Protein AF-A0A1J0ETL3-F1 (afdb_monomer)

Organism: NCBI:txid104087

Mean predicted aligned error: 9.21 Å

Secondary structure (DSSP, 8-state):
--------------S-SS--B-SSSSEEEEEETTEEEEEEE-STTSS-EEEEETTEEEEEESSHHHHHHHHHHHHHHHHHHHHHHHHTT-

pLDDT: mean 83.39, std 19.34, range [36.09, 97.88]

Solvent-accessible surface area (backbone atoms only — not comparable to full-atom values): 5517 Å² total; per-residue (Å²): 138,87,82,79,80,77,80,79,78,78,77,78,87,77,64,59,101,56,75,69,49,58,99,50,92,50,42,37,33,30,68,55,98,90,38,68,32,39,40,30,58,66,42,94,86,58,63,28,13,24,36,39,44,90,92,44,76,46,71,84,18,76,35,62,67,58,33,45,54,44,43,68,63,50,51,51,51,53,51,50,52,52,52,52,58,54,62,75,74,108

Nearest PDB structures (foldseek):
  8xl0-assembly1_E  TM=5.237E-01  e=2.156E+00  Homo sapiens
  8xl0-assembly1_A  TM=5.237E-01  e=2.156E+00  Homo sapiens
  8xl0-assembly1_F  T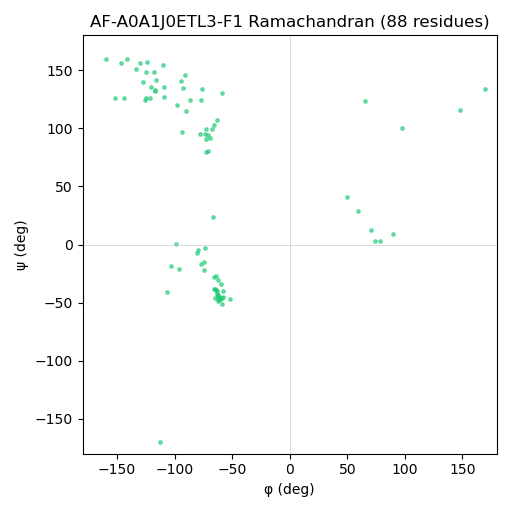M=4.832E-01  e=4.335E+00  Homo sapiens
  7uw8-assembly1_A  TM=3.440E-01  e=2.286E+00  Drosophila melanogaster
  8xl2-assembly1_B  TM=4.622E-01  e=9.793E+00  Homo sapiens

Structure (mmCIF, N/CA/C/O backbone):
data_AF-A0A1J0ETL3-F1
#
_entry.id   AF-A0A1J0ETL3-F1
#
loop_
_atom_site.group_PDB
_atom_site.id
_atom_site.type_symbol
_atom_site.label_atom_id
_atom_site.label_alt_id
_atom_site.label_comp_id
_atom_site.label_asym_id
_atom_site.label_entity_id
_atom_site.label_seq_id
_atom_site.pdbx_PDB_ins_code
_atom_site.Cartn_x
_atom_site.Cartn_y
_atom_site.Cartn_z
_atom_site.occupancy
_atom_site.B_iso_or_equiv
_atom_site.auth_seq_id
_atom_site.auth_comp_id
_atom_site.auth_asym_id
_atom_site.auth_atom_id
_atom_site.pdbx_PDB_model_num
ATOM 1 N N . MET A 1 1 ? -15.613 -29.512 -33.398 1.00 41.25 1 MET A N 1
ATOM 2 C CA . MET A 1 1 ? -14.468 -28.577 -33.322 1.00 41.25 1 MET A CA 1
ATOM 3 C C . MET A 1 1 ? -14.432 -28.040 -31.898 1.00 41.25 1 MET A C 1
ATOM 5 O O . MET A 1 1 ? -15.231 -27.180 -31.565 1.00 41.25 1 MET A O 1
ATOM 9 N N . HIS A 1 2 ? -13.626 -28.644 -31.021 1.00 36.09 2 HIS A N 1
ATOM 10 C CA . HIS A 1 2 ? -13.510 -28.225 -29.621 1.00 36.09 2 HIS A CA 1
ATOM 11 C C . HIS A 1 2 ? -12.400 -27.177 -29.511 1.00 36.09 2 HIS A C 1
ATOM 13 O O . HIS A 1 2 ? -11.242 -27.488 -29.776 1.00 36.09 2 HIS A O 1
ATOM 19 N N . SER A 1 3 ? -12.758 -25.943 -29.154 1.00 38.47 3 SER A N 1
ATOM 20 C CA . SER A 1 3 ? -11.793 -24.894 -28.821 1.00 38.47 3 SER A CA 1
ATOM 21 C C . SER A 1 3 ? -11.582 -24.908 -27.311 1.00 38.47 3 SER A C 1
ATOM 23 O O . SER A 1 3 ? -12.397 -24.398 -26.543 1.00 38.47 3 SER A O 1
ATOM 25 N N . SER A 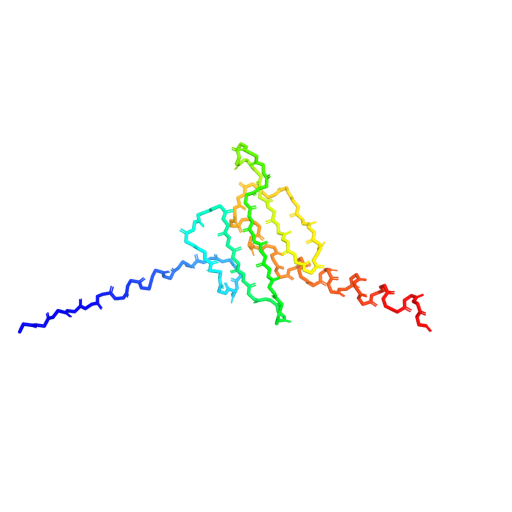1 4 ? -10.524 -25.586 -26.877 1.00 44.81 4 SER A N 1
ATOM 26 C CA . SER A 1 4 ? -10.109 -25.628 -25.479 1.00 44.81 4 SER A CA 1
ATOM 27 C C . SER A 1 4 ? -9.507 -24.276 -25.100 1.00 44.81 4 SER A C 1
ATOM 29 O O . SER A 1 4 ? -8.344 -24.004 -25.399 1.00 44.81 4 SER A O 1
ATOM 31 N N . SER A 1 5 ? -10.298 -23.426 -24.444 1.00 44.06 5 SER A N 1
ATOM 32 C CA . SER A 1 5 ? -9.811 -22.186 -23.838 1.00 44.06 5 SER A CA 1
ATOM 33 C C . SER A 1 5 ? -8.859 -22.541 -22.693 1.00 44.06 5 SER A C 1
ATOM 35 O O . SER A 1 5 ? -9.270 -23.006 -21.628 1.00 44.06 5 SER A O 1
ATOM 37 N N . ARG A 1 6 ? -7.554 -22.415 -22.947 1.00 45.59 6 ARG A N 1
ATOM 38 C CA . ARG A 1 6 ? -6.499 -22.638 -21.957 1.00 45.59 6 ARG A CA 1
ATOM 39 C C . ARG A 1 6 ? -6.491 -21.457 -20.992 1.00 45.59 6 ARG A C 1
ATOM 41 O O . ARG A 1 6 ? -5.877 -20.431 -21.264 1.00 45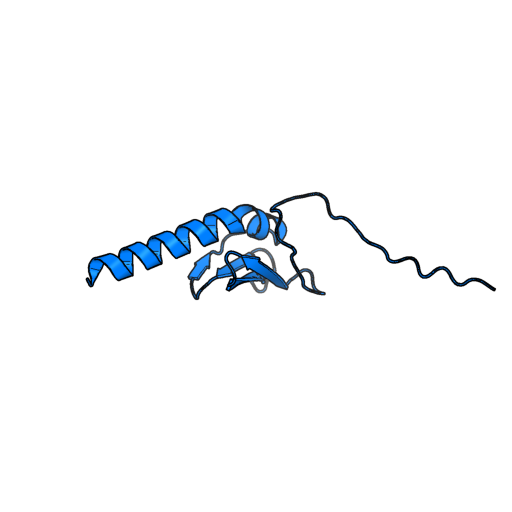.59 6 ARG A O 1
ATOM 48 N N . ILE A 1 7 ? -7.183 -21.605 -19.864 1.00 50.69 7 ILE A N 1
ATOM 49 C CA . ILE A 1 7 ? -7.065 -20.686 -18.730 1.00 50.69 7 ILE A CA 1
ATOM 50 C C . ILE A 1 7 ? -5.652 -20.864 -18.171 1.00 50.69 7 ILE A C 1
ATOM 52 O O . ILE A 1 7 ? -5.363 -21.823 -17.454 1.00 50.69 7 ILE A O 1
ATOM 56 N N . ASN A 1 8 ? -4.763 -19.954 -18.556 1.00 40.66 8 ASN A N 1
ATOM 57 C CA . ASN A 1 8 ? -3.379 -19.908 -18.115 1.00 40.66 8 ASN A CA 1
ATOM 58 C C . ASN A 1 8 ? -3.355 -19.434 -16.652 1.00 40.66 8 ASN A C 1
ATOM 60 O O . ASN A 1 8 ? -3.145 -18.260 -16.360 1.00 40.66 8 ASN A O 1
ATOM 64 N N . LYS A 1 9 ? -3.643 -20.341 -15.710 1.00 42.12 9 LYS A N 1
AT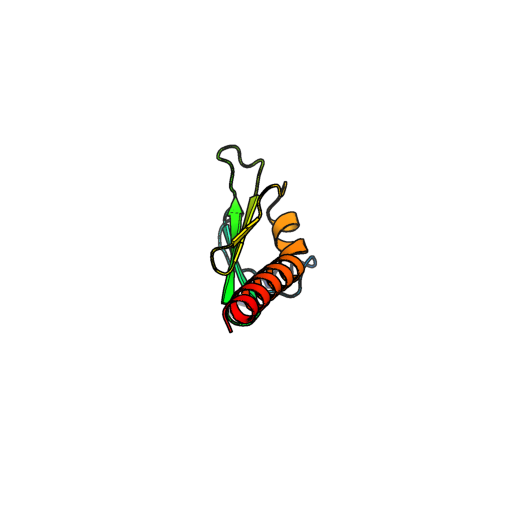OM 65 C CA . LYS A 1 9 ? -3.370 -20.124 -14.284 1.00 42.12 9 LYS A CA 1
ATOM 66 C C . LYS A 1 9 ? -1.858 -20.190 -14.095 1.00 42.12 9 LYS A C 1
ATOM 68 O O . LYS A 1 9 ? -1.315 -21.227 -13.725 1.00 42.12 9 LYS A O 1
ATOM 73 N N . GLN A 1 10 ? -1.184 -19.086 -14.400 1.00 43.34 10 GLN A N 1
ATOM 74 C CA . GLN A 1 10 ? 0.213 -18.896 -14.050 1.00 43.34 10 GLN A CA 1
ATOM 75 C C . GLN A 1 10 ? 0.283 -18.741 -12.529 1.00 43.34 10 GLN A C 1
ATOM 77 O O . GLN A 1 10 ? 0.085 -17.668 -11.966 1.00 43.34 10 GLN A O 1
ATOM 82 N N . TRP A 1 11 ? 0.469 -19.878 -11.865 1.00 43.78 11 TRP A N 1
ATOM 83 C CA . TRP A 1 11 ? 0.697 -19.976 -10.435 1.00 43.78 11 TRP A CA 1
ATOM 84 C C . TRP A 1 11 ? 2.114 -19.472 -10.167 1.00 43.78 11 TRP A C 1
ATOM 86 O O . TRP A 1 11 ? 3.082 -20.224 -10.251 1.00 43.78 11 TRP A O 1
ATOM 96 N N . SER A 1 12 ? 2.252 -18.176 -9.903 1.00 46.97 12 SER A N 1
ATOM 97 C CA . SER A 1 12 ? 3.515 -17.614 -9.434 1.00 46.97 12 SER A CA 1
ATOM 98 C C . SER A 1 12 ? 3.735 -18.086 -7.998 1.00 46.97 12 SER A C 1
ATOM 100 O O . SER A 1 12 ? 3.198 -17.536 -7.040 1.00 46.97 12 SER A O 1
ATOM 102 N N . THR A 1 13 ? 4.479 -19.176 -7.848 1.00 50.50 13 THR A N 1
ATOM 103 C CA . THR A 1 13 ? 5.022 -19.624 -6.568 1.00 50.50 13 THR A CA 1
ATOM 104 C C . THR A 1 13 ? 6.001 -18.583 -6.040 1.00 50.50 13 THR A C 1
ATOM 106 O O . THR A 1 13 ? 7.119 -18.480 -6.539 1.00 50.50 13 THR A O 1
ATOM 109 N N . GLY A 1 14 ? 5.585 -17.851 -5.007 1.00 42.94 14 GLY A N 1
ATOM 110 C CA . GLY A 1 14 ? 6.493 -17.125 -4.131 1.00 42.94 14 GLY A CA 1
ATOM 111 C C . GLY A 1 14 ? 5.923 -15.826 -3.574 1.00 42.94 14 GLY A C 1
ATOM 112 O O . GLY A 1 14 ? 5.796 -14.857 -4.308 1.00 42.94 14 GLY A O 1
ATOM 113 N N . ILE A 1 15 ? 5.766 -15.814 -2.242 1.00 48.94 15 ILE A N 1
ATOM 114 C CA . ILE A 1 15 ? 5.869 -14.649 -1.347 1.00 48.94 15 ILE A CA 1
ATOM 115 C C . ILE A 1 15 ? 4.523 -13.975 -0.958 1.00 48.94 15 ILE A C 1
ATOM 117 O O . ILE A 1 15 ? 3.966 -13.148 -1.668 1.00 48.94 15 ILE A O 1
ATOM 121 N N . SER A 1 16 ? 4.062 -14.326 0.258 1.00 53.22 16 SER A N 1
ATOM 122 C CA . SER A 1 16 ? 2.791 -13.981 0.934 1.00 53.22 16 SER A CA 1
ATOM 123 C C . SER A 1 16 ? 1.527 -14.537 0.264 1.00 53.22 16 SER A C 1
ATOM 125 O O . SER A 1 16 ? 1.251 -14.257 -0.893 1.00 53.22 16 SER A O 1
ATOM 127 N N . GLY A 1 17 ? 0.720 -15.308 1.006 1.00 60.72 17 GLY A N 1
ATOM 128 C CA . GLY A 1 17 ? -0.515 -15.964 0.533 1.00 60.72 17 GLY A CA 1
ATOM 129 C C . GLY A 1 17 ? -1.673 -15.025 0.157 1.00 60.72 17 GLY A C 1
ATOM 130 O O . GLY A 1 17 ? -2.829 -15.436 0.195 1.00 60.72 17 GLY A O 1
ATOM 131 N N . HIS A 1 18 ? -1.375 -13.771 -0.176 1.00 72.19 18 HIS A N 1
ATOM 132 C CA . HIS A 1 18 ? -2.342 -12.768 -0.597 1.00 72.19 18 HIS A CA 1
ATOM 133 C C . HIS A 1 18 ? -2.461 -12.776 -2.118 1.00 72.19 18 HIS A C 1
ATOM 135 O O . HIS A 1 18 ? -1.459 -12.803 -2.833 1.00 72.19 18 HIS A O 1
ATOM 141 N N . ASN A 1 19 ? -3.695 -12.741 -2.622 1.00 83.94 19 ASN A N 1
ATOM 142 C CA . ASN A 1 19 ? -3.942 -12.663 -4.057 1.00 83.94 19 ASN A CA 1
ATOM 143 C C . ASN A 1 19 ? -3.720 -11.221 -4.533 1.00 83.94 19 ASN A C 1
ATOM 145 O O . ASN A 1 19 ? -4.612 -10.381 -4.409 1.00 83.94 19 ASN A O 1
ATOM 149 N N . TRP A 1 20 ? -2.515 -10.935 -5.027 1.00 90.69 20 TRP A N 1
ATOM 150 C CA . TRP A 1 20 ? -2.176 -9.638 -5.605 1.00 90.69 20 TRP A CA 1
ATOM 151 C C . TRP A 1 20 ? -2.758 -9.505 -7.014 1.00 90.69 20 TRP A C 1
ATOM 153 O O . TRP A 1 20 ? -2.466 -10.315 -7.892 1.00 90.69 20 TRP A O 1
ATOM 163 N N . VAL A 1 21 ? -3.544 -8.455 -7.243 1.00 88.69 21 VAL A N 1
ATOM 164 C CA . VAL A 1 21 ? -4.208 -8.153 -8.514 1.00 88.69 21 VAL A CA 1
ATOM 165 C C . VAL A 1 21 ? -3.684 -6.831 -9.071 1.00 88.69 21 VAL A C 1
ATOM 167 O O . VAL A 1 21 ? -3.597 -5.829 -8.361 1.00 88.69 21 VAL A O 1
ATOM 170 N N . GLY A 1 22 ? -3.339 -6.832 -10.354 1.00 85.50 22 GLY A N 1
ATOM 171 C CA . GLY A 1 22 ? -2.881 -5.662 -11.096 1.00 85.50 22 GLY A CA 1
ATOM 172 C C . GLY A 1 22 ? -2.331 -6.093 -12.450 1.00 85.50 22 GLY A C 1
ATOM 173 O O . GLY A 1 22 ? -1.587 -7.069 -12.525 1.00 85.50 22 GLY A O 1
ATOM 174 N N . GLU A 1 23 ? -2.728 -5.393 -13.512 1.00 71.62 23 GLU A N 1
ATOM 175 C CA . GLU A 1 23 ? -2.310 -5.716 -14.886 1.00 71.62 23 GLU A CA 1
ATOM 176 C C . GLU A 1 23 ? -0.879 -5.262 -15.191 1.00 71.62 23 GLU A C 1
ATOM 178 O O . GLU A 1 23 ? -0.270 -5.730 -16.148 1.00 71.62 23 GLU A O 1
ATOM 183 N N . THR A 1 24 ? -0.333 -4.363 -14.370 1.00 80.69 24 THR A N 1
ATOM 184 C CA . THR A 1 24 ? 0.995 -3.777 -14.565 1.00 80.69 24 THR A CA 1
ATOM 185 C C . THR A 1 24 ? 1.983 -4.265 -13.512 1.00 80.69 24 THR A C 1
ATOM 187 O O . THR A 1 24 ? 1.609 -4.598 -12.385 1.00 80.69 24 THR A O 1
ATOM 190 N N . ASP A 1 25 ? 3.270 -4.242 -13.851 1.00 78.38 25 ASP A N 1
ATOM 191 C CA . ASP A 1 25 ? 4.344 -4.547 -12.900 1.00 78.38 25 ASP A CA 1
ATOM 192 C C . ASP A 1 25 ? 4.694 -3.373 -11.974 1.00 78.38 25 ASP A C 1
ATOM 194 O O . ASP A 1 25 ? 5.478 -3.537 -11.042 1.00 78.38 25 ASP A O 1
ATOM 198 N N . VAL A 1 26 ? 4.073 -2.208 -12.181 1.00 87.81 26 VAL A N 1
ATOM 199 C CA . VAL A 1 26 ? 4.317 -1.000 -11.382 1.00 87.81 26 VAL A CA 1
ATOM 200 C C . VAL A 1 26 ? 3.305 -0.801 -10.261 1.00 87.81 26 VAL A C 1
ATOM 202 O O . VAL A 1 26 ? 3.620 -0.092 -9.316 1.00 87.81 26 VAL A O 1
ATOM 205 N N . ILE A 1 27 ? 2.109 -1.401 -10.321 1.00 93.00 27 ILE A N 1
ATOM 206 C CA . ILE A 1 27 ? 1.075 -1.275 -9.279 1.00 93.00 27 ILE A CA 1
ATOM 207 C C . ILE A 1 27 ? 0.322 -2.599 -9.132 1.00 93.00 27 ILE A C 1
ATOM 209 O O . ILE A 1 27 ? -0.253 -3.106 -10.098 1.00 93.00 27 ILE A O 1
ATOM 213 N N . LYS A 1 28 ? 0.259 -3.128 -7.905 1.00 94.38 28 LYS A N 1
ATOM 214 C CA . LYS A 1 28 ? -0.577 -4.278 -7.530 1.00 94.38 28 LYS A CA 1
ATOM 215 C C . LYS A 1 28 ? -1.321 -4.006 -6.230 1.00 94.38 28 LYS A C 1
ATOM 217 O O . LYS A 1 28 ? -0.842 -3.286 -5.360 1.00 94.38 28 LYS A O 1
ATOM 222 N N . THR A 1 29 ? -2.487 -4.617 -6.076 1.00 94.94 29 THR A N 1
ATOM 223 C CA . THR A 1 29 ? -3.339 -4.481 -4.889 1.00 94.94 29 THR A CA 1
ATOM 224 C C . THR A 1 29 ? -3.662 -5.841 -4.293 1.00 94.94 29 THR A C 1
ATOM 226 O O . THR A 1 29 ? -3.748 -6.827 -5.016 1.00 94.94 29 THR A O 1
ATOM 229 N N . ALA A 1 30 ? -3.841 -5.914 -2.981 1.00 94.81 30 ALA A N 1
ATOM 230 C CA . ALA A 1 30 ? -4.292 -7.113 -2.285 1.00 94.81 30 ALA A CA 1
ATOM 231 C C . ALA A 1 30 ? -5.255 -6.740 -1.155 1.00 94.81 30 ALA A C 1
ATOM 233 O O . ALA A 1 30 ? -5.260 -5.609 -0.672 1.00 94.81 30 ALA A O 1
ATOM 234 N N . THR A 1 31 ? -6.060 -7.701 -0.708 1.00 93.75 31 THR A N 1
ATOM 235 C CA . THR A 1 31 ? -6.884 -7.549 0.497 1.00 93.75 31 THR A CA 1
ATOM 236 C C . THR A 1 31 ? -6.182 -8.209 1.675 1.00 93.75 31 THR A C 1
ATOM 238 O O . THR A 1 31 ? -5.952 -9.415 1.657 1.00 93.75 31 THR A O 1
ATOM 241 N N . ILE A 1 32 ? -5.882 -7.434 2.718 1.00 89.69 32 ILE A N 1
ATOM 242 C CA . ILE A 1 32 ? -5.271 -7.910 3.963 1.00 89.69 32 ILE A CA 1
ATOM 243 C C . ILE A 1 32 ? -6.159 -7.463 5.122 1.00 89.69 32 ILE A C 1
ATOM 245 O O . ILE A 1 32 ? -6.487 -6.288 5.232 1.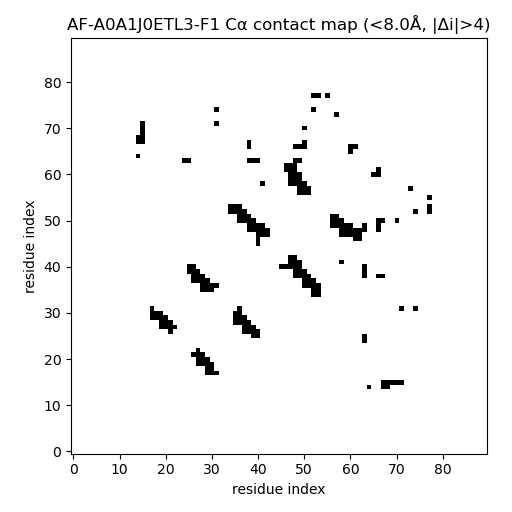00 89.69 32 ILE A O 1
ATOM 249 N N . GLY A 1 33 ? -6.608 -8.401 5.964 1.00 85.31 33 GLY A N 1
ATOM 250 C CA . GLY A 1 33 ? -7.473 -8.074 7.108 1.00 85.31 33 GLY A CA 1
ATOM 251 C C . GLY A 1 33 ? -8.794 -7.388 6.724 1.00 85.31 33 GLY A C 1
ATOM 252 O O . GLY A 1 33 ? -9.305 -6.576 7.487 1.00 85.31 33 GLY A O 1
ATOM 253 N N . GLY A 1 34 ? -9.319 -7.668 5.525 1.00 89.06 34 GLY A N 1
ATOM 254 C CA . GLY A 1 34 ? -10.528 -7.027 4.989 1.00 89.06 34 GLY A CA 1
ATOM 255 C C . GLY A 1 34 ? -10.315 -5.617 4.425 1.00 89.06 34 GLY A C 1
ATOM 256 O O . GLY A 1 34 ? -11.277 -4.991 3.995 1.00 89.06 34 GLY A O 1
ATOM 257 N N . GLN A 1 35 ? -9.076 -5.122 4.399 1.00 94.88 35 GLN A N 1
ATOM 258 C CA . GLN A 1 35 ? -8.722 -3.785 3.926 1.00 94.88 35 GLN A CA 1
ATOM 259 C C . GLN A 1 35 ? -7.794 -3.868 2.714 1.00 94.88 35 GLN A C 1
ATOM 261 O O . GLN A 1 35 ? -7.020 -4.817 2.565 1.00 94.88 35 GLN A O 1
ATOM 266 N N . GLN A 1 36 ? -7.888 -2.888 1.816 1.00 95.06 36 GLN A N 1
ATOM 267 C CA . GLN A 1 36 ? -7.045 -2.850 0.624 1.00 95.06 36 GLN A CA 1
ATOM 268 C C . GLN A 1 36 ? -5.625 -2.398 0.985 1.00 95.06 36 GLN A C 1
ATOM 270 O O . GLN A 1 36 ? -5.428 -1.414 1.698 1.00 95.06 36 GLN A O 1
ATOM 275 N N . MET A 1 37 ? -4.642 -3.119 0.455 1.00 97.12 37 MET A N 1
ATOM 276 C CA . MET A 1 37 ? -3.233 -2.750 0.440 1.00 97.12 37 MET A CA 1
ATOM 277 C C . MET A 1 37 ? -2.780 -2.563 -1.005 1.00 97.12 37 MET A C 1
ATOM 279 O O . MET A 1 37 ? -3.143 -3.356 -1.875 1.00 97.12 37 MET A O 1
ATOM 283 N N . THR A 1 38 ? -1.937 -1.564 -1.237 1.00 97.12 38 THR A N 1
ATOM 284 C CA . THR A 1 3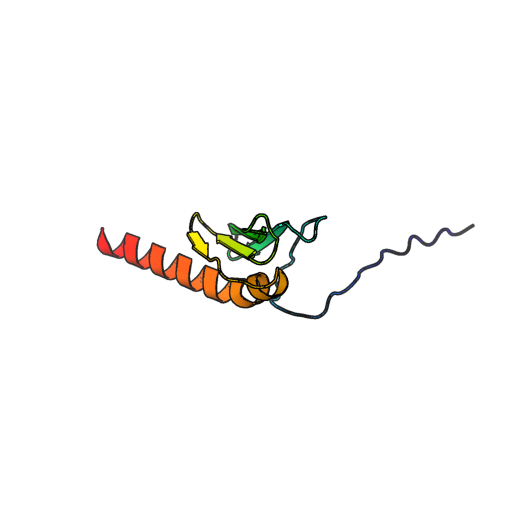8 ? -1.330 -1.285 -2.541 1.00 97.12 38 THR A CA 1
ATOM 285 C C . THR A 1 38 ? 0.180 -1.438 -2.444 1.00 97.12 38 THR A C 1
ATOM 287 O O . THR A 1 38 ? 0.797 -0.914 -1.523 1.00 97.12 38 THR A O 1
ATOM 290 N N . ALA A 1 39 ? 0.775 -2.143 -3.399 1.00 96.50 39 ALA A N 1
ATOM 291 C CA . ALA A 1 39 ? 2.204 -2.153 -3.660 1.00 96.50 39 ALA A CA 1
ATOM 292 C C . ALA A 1 39 ? 2.437 -1.418 -4.982 1.00 96.50 39 ALA A C 1
ATOM 294 O O . ALA A 1 39 ? 1.794 -1.753 -5.977 1.00 96.50 39 ALA A O 1
ATOM 295 N N . MET A 1 40 ? 3.316 -0.421 -5.008 1.00 96.06 40 MET A N 1
ATOM 296 C CA . MET A 1 40 ? 3.544 0.378 -6.214 1.00 96.06 40 MET A CA 1
ATOM 297 C C . MET A 1 40 ? 4.984 0.852 -6.358 1.00 96.06 40 MET A C 1
ATOM 299 O O . MET A 1 40 ? 5.688 0.979 -5.363 1.00 96.06 40 MET A O 1
ATOM 303 N N . GLN A 1 41 ? 5.400 1.145 -7.585 1.00 96.62 41 GLN A N 1
ATOM 304 C CA . GLN A 1 41 ? 6.585 1.943 -7.872 1.00 96.62 41 GLN A CA 1
ATOM 305 C C . GLN A 1 41 ? 6.422 3.317 -7.212 1.00 96.62 41 GLN A C 1
ATOM 307 O O . GLN A 1 41 ? 5.373 3.953 -7.328 1.00 96.62 41 GLN A O 1
ATOM 312 N N . TRP A 1 42 ? 7.442 3.736 -6.478 1.00 95.75 42 TRP A N 1
ATOM 313 C CA . TRP A 1 42 ? 7.453 4.979 -5.716 1.00 95.75 42 TRP A CA 1
ATOM 314 C C . TRP A 1 42 ? 8.343 6.033 -6.367 1.00 95.75 42 TRP A C 1
ATOM 316 O O . TRP A 1 42 ? 7.957 7.197 -6.441 1.00 95.75 42 TRP A O 1
ATOM 326 N N . SER A 1 43 ? 9.511 5.625 -6.869 1.00 94.44 43 SER A N 1
ATOM 327 C CA . SER A 1 43 ? 10.441 6.525 -7.546 1.00 94.44 43 SER A CA 1
ATOM 328 C C . SER A 1 43 ? 10.187 6.585 -9.055 1.00 94.44 43 SER A C 1
ATOM 330 O O . SER A 1 43 ? 9.852 5.583 -9.689 1.00 94.44 43 SER A O 1
ATOM 332 N N . GLU A 1 44 ? 10.402 7.761 -9.652 1.00 91.00 44 GLU A N 1
ATOM 333 C CA . GLU A 1 44 ? 10.259 7.975 -11.102 1.00 91.00 44 GLU A CA 1
ATOM 334 C C . GLU A 1 44 ? 11.237 7.125 -11.927 1.00 91.00 44 GLU A C 1
ATOM 336 O O . GLU A 1 44 ? 10.925 6.717 -13.044 1.00 91.00 44 GLU A O 1
ATOM 341 N N . ASP A 1 45 ? 12.413 6.829 -11.365 1.00 92.19 45 ASP A N 1
ATOM 342 C CA . ASP A 1 45 ? 13.442 5.995 -11.992 1.00 92.19 45 ASP A CA 1
ATOM 343 C C . ASP A 1 45 ? 13.170 4.484 -11.859 1.00 92.19 45 ASP A C 1
ATOM 345 O O . ASP A 1 45 ? 13.884 3.666 -12.439 1.00 92.19 45 ASP A O 1
ATOM 349 N N . GLY A 1 46 ? 12.149 4.099 -11.088 1.00 89.69 46 GLY A N 1
ATOM 350 C CA . GLY A 1 46 ? 11.785 2.712 -10.826 1.00 89.69 46 GLY A CA 1
ATOM 351 C C . GLY A 1 46 ? 12.720 1.898 -9.951 1.00 89.69 46 GLY A C 1
ATOM 352 O O . GLY A 1 46 ? 12.554 0.679 -9.879 1.00 89.69 46 GLY A O 1
ATOM 353 N N . SER A 1 47 ? 13.665 2.548 -9.280 1.00 93.00 47 SER A N 1
ATOM 354 C CA . SER A 1 47 ? 14.548 1.910 -8.305 1.00 93.00 47 SER A CA 1
ATOM 355 C C . SER A 1 47 ? 13.854 1.580 -6.978 1.00 93.00 47 SER A C 1
ATOM 357 O O . SER A 1 47 ? 14.305 0.686 -6.260 1.00 93.00 47 SER A O 1
ATOM 359 N N . GLU A 1 48 ? 12.745 2.254 -6.660 1.00 96.75 48 GLU A N 1
ATOM 360 C CA . GLU A 1 48 ? 12.069 2.157 -5.371 1.00 96.75 48 GLU A CA 1
ATOM 361 C C . GLU A 1 48 ? 10.581 1.833 -5.521 1.00 96.75 48 GLU A C 1
ATOM 363 O O . GLU A 1 48 ? 9.868 2.371 -6.369 1.00 96.75 48 GLU A O 1
ATOM 368 N N . TYR A 1 49 ? 10.106 0.972 -4.629 1.00 96.75 49 TYR A N 1
ATOM 369 C CA . TYR A 1 49 ? 8.720 0.564 -4.477 1.00 96.75 49 TYR A CA 1
ATOM 370 C C . TYR A 1 49 ? 8.252 0.839 -3.047 1.00 96.75 49 TYR A C 1
ATOM 372 O O . TYR A 1 49 ? 9.044 0.896 -2.100 1.00 96.75 49 TYR A O 1
ATOM 380 N N . ALA A 1 50 ? 6.941 0.968 -2.892 1.00 97.56 50 ALA A N 1
ATOM 381 C CA . ALA A 1 50 ? 6.270 1.247 -1.638 1.00 97.56 50 ALA A CA 1
ATOM 382 C C . ALA A 1 50 ? 5.108 0.284 -1.377 1.00 97.56 50 ALA A C 1
ATOM 384 O O . ALA A 1 50 ? 4.512 -0.271 -2.301 1.00 97.56 50 ALA A O 1
ATOM 385 N N . LEU A 1 51 ? 4.768 0.137 -0.097 1.00 97.56 51 LEU A N 1
ATOM 386 C CA . LEU A 1 51 ? 3.509 -0.410 0.391 1.00 97.56 51 LEU A CA 1
ATOM 387 C C . LEU A 1 51 ? 2.665 0.703 1.001 1.00 97.56 51 LEU A C 1
ATOM 389 O O . LEU A 1 51 ? 3.163 1.486 1.809 1.00 97.56 51 LEU A O 1
ATOM 393 N N . ILE A 1 52 ? 1.376 0.710 0.681 1.00 97.88 52 ILE A N 1
ATOM 394 C CA . ILE A 1 52 ? 0.386 1.630 1.235 1.00 97.88 52 ILE A CA 1
ATOM 395 C C . ILE A 1 52 ? -0.754 0.812 1.839 1.00 97.88 52 ILE A C 1
ATOM 397 O O . ILE A 1 52 ? -1.343 -0.036 1.166 1.00 97.88 52 ILE A O 1
ATOM 401 N N . TYR A 1 53 ? -1.074 1.064 3.108 1.00 97.56 53 TYR A N 1
ATOM 402 C CA . TYR A 1 53 ? -2.150 0.385 3.831 1.00 97.56 53 TYR A CA 1
ATOM 403 C C . TYR A 1 53 ? -2.725 1.285 4.919 1.00 97.56 53 TYR A C 1
ATOM 405 O O . TYR A 1 53 ? -1.982 1.794 5.755 1.00 97.56 53 TYR A O 1
ATOM 413 N N . LEU A 1 54 ? -4.047 1.485 4.914 1.00 95.50 54 LEU A N 1
ATOM 414 C CA . LEU A 1 54 ? -4.756 2.324 5.894 1.00 95.50 54 LEU A CA 1
ATOM 415 C C . LEU A 1 54 ? -4.125 3.722 6.081 1.00 95.50 54 LEU A C 1
ATOM 417 O O . LEU A 1 54 ? -3.988 4.222 7.196 1.00 95.50 54 LEU A O 1
ATOM 421 N N . GLY A 1 55 ? -3.694 4.337 4.975 1.00 94.25 55 GLY A N 1
ATOM 422 C CA . GLY A 1 55 ? -3.048 5.654 4.970 1.00 94.25 55 GLY A CA 1
ATOM 423 C C . GLY A 1 55 ? -1.608 5.675 5.497 1.00 94.25 55 GLY A C 1
ATOM 424 O O . GLY A 1 55 ? -1.015 6.745 5.581 1.00 94.25 55 GLY A O 1
ATOM 425 N N . GLN A 1 56 ? -1.033 4.524 5.853 1.00 97.06 56 GLN A N 1
ATOM 426 C CA . GLN A 1 56 ? 0.382 4.389 6.187 1.00 97.06 56 GLN A CA 1
ATOM 427 C C . GLN A 1 56 ? 1.171 3.951 4.958 1.00 97.06 56 GLN A C 1
ATOM 429 O O . GLN A 1 56 ? 0.723 3.077 4.214 1.00 97.06 56 GLN A O 1
ATOM 434 N N . THR A 1 57 ? 2.368 4.512 4.803 1.00 97.81 57 THR A N 1
ATOM 435 C CA . THR A 1 57 ? 3.272 4.223 3.687 1.00 97.81 57 THR A CA 1
ATOM 436 C C . THR A 1 57 ? 4.595 3.679 4.212 1.00 97.81 57 THR A C 1
ATOM 438 O O . THR A 1 57 ? 5.162 4.21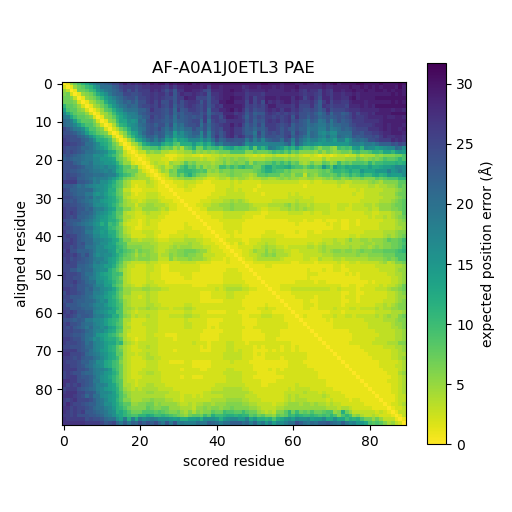7 5.162 1.00 97.81 57 THR A O 1
ATOM 441 N N . SER A 1 58 ? 5.097 2.623 3.580 1.00 97.75 58 SER A N 1
ATOM 442 C CA . SER A 1 58 ? 6.463 2.123 3.745 1.00 97.75 58 SER A CA 1
ATOM 443 C C . SER A 1 58 ? 7.146 2.142 2.386 1.00 97.75 58 SER A C 1
ATOM 445 O O . SER A 1 58 ? 6.608 1.565 1.448 1.00 97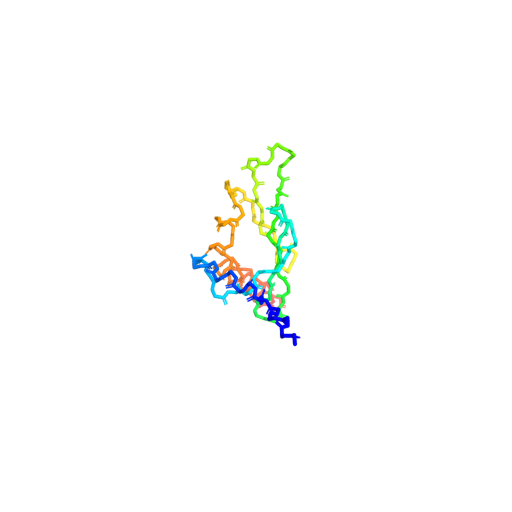.75 58 SER A O 1
ATOM 447 N N . THR A 1 59 ? 8.311 2.773 2.275 1.00 97.25 59 THR A N 1
ATOM 448 C CA . THR A 1 59 ? 9.110 2.848 1.036 1.00 97.25 59 THR A CA 1
ATOM 449 C C . THR A 1 59 ? 10.419 2.064 1.201 1.00 97.25 59 THR A C 1
ATOM 451 O O . THR A 1 59 ? 10.577 1.331 2.182 1.00 97.25 59 THR A O 1
ATOM 454 N N . GLY A 1 60 ? 11.354 2.185 0.259 1.00 96.31 60 GLY A N 1
ATOM 455 C CA . GLY A 1 60 ? 12.688 1.586 0.334 1.00 96.31 60 GLY A CA 1
ATOM 456 C C . GLY A 1 60 ? 12.792 0.175 -0.239 1.00 96.31 60 GLY A C 1
ATOM 457 O O . GLY A 1 60 ? 13.815 -0.486 -0.057 1.00 96.31 60 GLY A O 1
ATOM 458 N N . PHE A 1 61 ? 11.756 -0.328 -0.914 1.00 96.44 61 PHE A N 1
ATOM 459 C CA . PHE A 1 61 ? 11.792 -1.669 -1.494 1.00 96.44 61 PHE A CA 1
ATOM 460 C C . PHE A 1 61 ? 12.407 -1.631 -2.893 1.00 96.44 61 PHE A C 1
ATOM 462 O O . PHE A 1 61 ? 11.891 -0.952 -3.769 1.00 96.44 61 PHE A O 1
ATOM 469 N N . GLY A 1 62 ? 13.456 -2.417 -3.144 1.00 95.62 62 GLY A N 1
ATOM 470 C CA . GLY A 1 62 ? 14.101 -2.469 -4.467 1.00 95.62 62 GLY A CA 1
ATOM 471 C C . GLY A 1 62 ? 13.309 -3.217 -5.550 1.00 95.62 62 GLY A C 1
ATOM 472 O O . GLY A 1 62 ? 13.759 -3.331 -6.684 1.00 95.62 62 GLY A O 1
ATOM 473 N N . SER A 1 63 ? 12.158 -3.802 -5.210 1.00 94.06 63 SER A N 1
ATOM 474 C CA . SER A 1 63 ? 11.263 -4.442 -6.175 1.00 94.06 63 SER A CA 1
ATOM 475 C C . SER A 1 63 ? 9.847 -4.566 -5.624 1.00 94.06 63 SER A C 1
ATOM 477 O O . SER A 1 63 ? 9.634 -4.611 -4.407 1.00 94.06 63 SER A O 1
ATOM 479 N N . LEU A 1 64 ? 8.884 -4.737 -6.529 1.00 92.75 64 LEU A N 1
ATOM 480 C CA . LEU A 1 64 ? 7.501 -5.035 -6.173 1.00 92.75 64 LEU A CA 1
ATOM 481 C C . LEU A 1 64 ? 7.390 -6.318 -5.328 1.00 92.75 64 LEU A C 1
ATOM 483 O O . LEU A 1 64 ? 6.655 -6.348 -4.347 1.00 92.75 64 LEU A O 1
ATOM 487 N N . SER A 1 65 ? 8.161 -7.362 -5.650 1.00 92.38 65 SER A N 1
ATOM 488 C CA . SER A 1 65 ? 8.164 -8.612 -4.875 1.00 92.38 65 SER A CA 1
ATOM 489 C C . SER A 1 65 ? 8.700 -8.419 -3.451 1.00 92.38 65 SER A C 1
ATOM 491 O O . SER A 1 65 ? 8.142 -8.984 -2.508 1.00 92.38 65 SER A O 1
ATOM 493 N N . ALA A 1 66 ? 9.730 -7.584 -3.269 1.00 93.81 66 ALA A N 1
ATOM 494 C CA . ALA A 1 66 ? 10.259 -7.265 -1.943 1.00 93.81 66 ALA A CA 1
ATOM 495 C C . ALA A 1 66 ? 9.214 -6.545 -1.076 1.00 93.81 66 ALA A C 1
ATOM 497 O O . ALA A 1 66 ? 9.024 -6.915 0.084 1.00 93.81 66 ALA A O 1
ATOM 498 N N . ALA A 1 67 ? 8.483 -5.588 -1.659 1.00 95.12 67 ALA A N 1
ATOM 499 C CA . ALA A 1 67 ? 7.356 -4.935 -0.998 1.00 95.12 67 ALA A CA 1
ATOM 500 C C . ALA A 1 67 ? 6.280 -5.965 -0.601 1.00 95.12 67 ALA A C 1
ATOM 502 O O . ALA A 1 67 ? 5.902 -6.068 0.563 1.00 95.12 67 ALA A O 1
ATOM 503 N N . GLN A 1 68 ? 5.839 -6.811 -1.534 1.00 94.38 68 GLN A N 1
ATOM 504 C CA . GLN A 1 68 ? 4.816 -7.835 -1.276 1.00 94.38 68 GLN A CA 1
ATOM 505 C C . GLN A 1 68 ? 5.218 -8.833 -0.177 1.00 94.38 68 GLN A C 1
ATOM 507 O O . GLN A 1 68 ? 4.367 -9.275 0.601 1.00 94.38 68 GLN A O 1
ATOM 512 N N . GLY A 1 69 ? 6.507 -9.160 -0.061 1.00 93.31 69 GLY A N 1
ATOM 513 C CA . GLY A 1 69 ? 7.008 -10.091 0.951 1.00 93.31 69 GLY A CA 1
ATOM 514 C C . GLY A 1 69 ? 6.888 -9.624 2.383 1.00 93.31 69 GLY A C 1
ATOM 515 O O . GLY A 1 69 ? 6.694 -10.456 3.270 1.00 93.31 69 GLY A O 1
ATOM 516 N N . VAL A 1 70 ? 6.900 -8.315 2.615 1.00 94.94 70 VAL A N 1
ATOM 517 C CA . VAL A 1 70 ? 6.754 -7.753 3.963 1.00 94.94 70 VAL A CA 1
ATOM 518 C C . VAL A 1 70 ? 5.334 -7.272 4.265 1.00 94.94 70 VAL A C 1
ATOM 520 O O . VAL A 1 70 ? 5.071 -6.822 5.379 1.00 94.94 70 VAL A O 1
ATOM 523 N N . ALA A 1 71 ? 4.402 -7.406 3.316 1.00 94.25 71 ALA A N 1
ATOM 524 C CA . ALA A 1 71 ? 3.036 -6.888 3.402 1.00 94.25 71 ALA A CA 1
ATOM 525 C C . ALA A 1 71 ? 2.296 -7.292 4.685 1.00 94.25 71 ALA A C 1
ATOM 527 O O . ALA A 1 71 ? 1.728 -6.445 5.370 1.00 94.25 71 ALA A O 1
ATOM 528 N N . SER A 1 72 ? 2.353 -8.572 5.060 1.00 93.44 72 SER A N 1
ATOM 529 C CA . SER A 1 72 ? 1.694 -9.062 6.279 1.00 93.44 72 SER A CA 1
ATOM 530 C C . SER A 1 72 ? 2.265 -8.409 7.543 1.00 93.44 72 SER A C 1
ATOM 532 O O . SER A 1 72 ? 1.510 -7.923 8.383 1.00 93.44 72 SER A O 1
ATOM 534 N N . SER A 1 73 ? 3.593 -8.332 7.661 1.00 95.00 73 SER A N 1
ATOM 535 C CA . SER A 1 73 ? 4.262 -7.696 8.805 1.00 95.00 73 SER A CA 1
ATOM 536 C C . SER A 1 73 ? 3.993 -6.193 8.861 1.00 95.00 73 SER A C 1
ATOM 538 O O . SER A 1 73 ? 3.777 -5.638 9.939 1.00 95.00 73 SER A O 1
ATOM 540 N N . PHE A 1 74 ? 3.951 -5.535 7.700 1.00 95.75 74 PHE A N 1
ATOM 541 C CA . PHE A 1 74 ? 3.580 -4.130 7.596 1.00 95.75 74 PHE A CA 1
ATOM 542 C C . PHE A 1 74 ? 2.138 -3.895 8.069 1.00 95.75 74 PHE A C 1
ATOM 544 O O . PHE A 1 74 ? 1.926 -3.051 8.938 1.00 95.75 74 PHE A O 1
ATOM 551 N N . ALA A 1 75 ? 1.165 -4.687 7.602 1.00 95.25 75 ALA A N 1
ATOM 552 C CA . ALA A 1 75 ? -0.227 -4.594 8.051 1.00 95.25 75 ALA A CA 1
ATOM 553 C C . ALA A 1 75 ? -0.371 -4.782 9.569 1.00 95.25 75 ALA A C 1
ATOM 555 O O . ALA A 1 75 ? -1.060 -3.997 10.21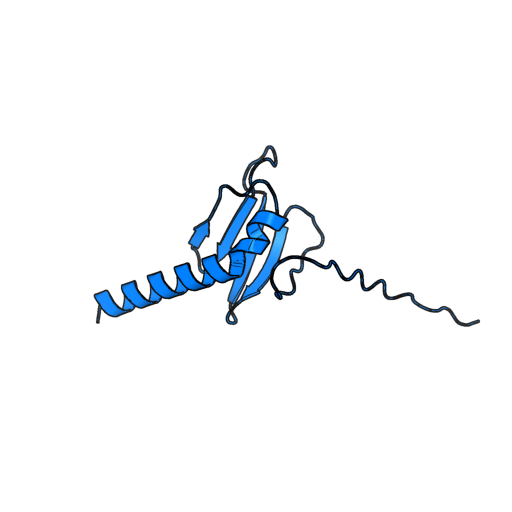9 1.00 95.25 75 ALA A O 1
ATOM 556 N N . ILE A 1 76 ? 0.310 -5.781 10.145 1.00 95.38 76 ILE A N 1
ATOM 557 C CA . ILE A 1 76 ? 0.312 -6.023 11.598 1.00 95.38 76 ILE A CA 1
ATOM 558 C C . ILE A 1 76 ? 0.857 -4.800 12.345 1.00 95.38 76 ILE A C 1
ATOM 560 O O . ILE A 1 76 ? 0.246 -4.351 13.312 1.00 95.38 76 ILE A O 1
ATOM 564 N N . SER A 1 77 ? 1.970 -4.226 11.878 1.00 96.44 77 SER A N 1
ATOM 565 C CA . SER A 1 77 ? 2.573 -3.033 12.484 1.00 96.44 77 SER A CA 1
ATOM 566 C C . SER A 1 77 ? 1.643 -1.816 12.422 1.00 96.44 77 SER A C 1
ATOM 568 O O . SER A 1 77 ? 1.479 -1.111 13.417 1.00 96.44 77 SER A O 1
ATOM 570 N N . VAL A 1 78 ? 0.980 -1.590 11.283 1.00 96.31 78 VAL A N 1
ATOM 571 C CA . VAL A 1 78 ? 0.004 -0.501 11.117 1.00 96.31 78 VAL A CA 1
ATOM 572 C C . VAL A 1 78 ? -1.175 -0.667 12.075 1.00 96.31 78 VAL A C 1
ATOM 574 O O . VAL A 1 78 ? -1.514 0.274 12.791 1.00 96.31 78 VAL A O 1
ATOM 577 N N . LEU A 1 79 ? -1.760 -1.865 12.149 1.00 94.62 79 LEU A N 1
ATOM 578 C CA . LEU A 1 79 ? -2.882 -2.147 13.047 1.00 94.62 79 LEU A CA 1
ATOM 579 C C . LEU A 1 79 ? -2.485 -2.013 14.522 1.00 94.62 79 LEU A C 1
ATOM 581 O O . LEU A 1 79 ? -3.248 -1.454 15.308 1.00 94.62 79 LEU A O 1
ATOM 585 N N . ALA A 1 80 ? -1.282 -2.455 14.898 1.00 95.31 80 ALA A N 1
ATOM 586 C CA . ALA A 1 80 ? -0.765 -2.288 16.254 1.00 95.31 80 ALA A CA 1
ATOM 587 C C . ALA A 1 80 ? -0.601 -0.806 16.625 1.00 95.31 80 ALA A C 1
ATOM 589 O O . ALA A 1 80 ? -1.023 -0.397 17.707 1.00 95.31 80 ALA A O 1
ATOM 590 N N . LYS A 1 81 ? -0.055 0.018 15.717 1.00 94.50 81 LYS A N 1
ATOM 591 C CA . LYS A 1 81 ? 0.049 1.474 15.913 1.00 94.50 81 LYS A CA 1
ATOM 592 C C . LYS A 1 81 ? -1.326 2.113 16.086 1.00 94.50 81 LYS A C 1
ATOM 594 O O . LYS A 1 81 ? -1.521 2.866 17.032 1.00 94.50 81 LYS A O 1
ATOM 599 N N . MET A 1 82 ? -2.283 1.774 15.220 1.00 93.06 82 MET A N 1
ATOM 600 C CA . MET A 1 82 ? -3.655 2.285 15.313 1.00 93.06 82 MET A CA 1
ATOM 601 C C . MET A 1 82 ? -4.330 1.884 16.627 1.00 93.06 82 MET A C 1
ATOM 603 O O . MET A 1 82 ? -4.922 2.732 17.290 1.00 93.06 82 MET A O 1
ATOM 607 N N . SER A 1 83 ? -4.193 0.620 17.040 1.00 94.00 83 SER A N 1
ATOM 608 C CA . SER A 1 83 ? -4.708 0.142 18.325 1.00 94.00 83 SER A CA 1
ATOM 609 C C . SER A 1 83 ? -4.109 0.922 19.494 1.00 94.00 83 SER A C 1
ATOM 611 O O . SER A 1 83 ? -4.848 1.356 20.372 1.00 94.00 83 SER A O 1
ATOM 613 N N . ALA A 1 84 ? -2.790 1.141 19.495 1.00 93.50 84 ALA A N 1
ATOM 614 C CA . ALA A 1 84 ? -2.119 1.908 20.539 1.00 93.50 84 ALA A CA 1
ATOM 615 C C . ALA A 1 84 ? -2.588 3.373 20.576 1.00 93.50 84 ALA A C 1
ATOM 617 O O . ALA A 1 84 ? -2.810 3.915 21.655 1.00 93.50 84 ALA A O 1
ATOM 618 N N . SER A 1 85 ? -2.788 4.004 19.414 1.00 91.50 85 SER A N 1
ATOM 619 C CA . SER A 1 85 ? -3.312 5.372 19.329 1.00 91.50 85 SER A CA 1
ATOM 620 C C . SER A 1 85 ? -4.737 5.493 19.870 1.00 91.50 85 SER A C 1
ATOM 622 O O . SER A 1 85 ? -5.035 6.471 20.545 1.00 91.50 85 SER A O 1
ATOM 624 N N . ILE A 1 86 ? -5.603 4.505 19.618 1.00 90.12 86 ILE A N 1
ATOM 625 C CA . ILE A 1 86 ? -6.963 4.470 20.177 1.00 90.12 86 ILE A CA 1
ATOM 626 C C . ILE A 1 86 ? -6.903 4.321 21.701 1.00 90.12 86 ILE A C 1
ATOM 628 O O . ILE A 1 86 ? -7.566 5.066 22.417 1.00 90.12 86 ILE A O 1
ATOM 632 N N . SER A 1 87 ? -6.073 3.401 22.204 1.00 89.31 87 SER A N 1
ATOM 633 C CA . SER A 1 87 ? -5.912 3.180 23.645 1.00 89.31 87 SER A CA 1
ATOM 634 C C . SER A 1 87 ? -5.319 4.374 24.393 1.00 89.31 87 SER A C 1
ATOM 636 O O . SER A 1 87 ? -5.591 4.520 25.573 1.00 89.31 87 SER A O 1
ATOM 638 N N . ALA A 1 88 ? -4.521 5.224 23.744 1.00 83.62 88 ALA A N 1
ATOM 639 C CA . ALA A 1 88 ? -3.928 6.401 24.383 1.00 83.62 88 ALA A CA 1
ATOM 640 C C . ALA A 1 88 ? -4.925 7.553 24.621 1.00 83.62 88 ALA A C 1
ATOM 642 O O . ALA A 1 88 ? -4.606 8.488 25.352 1.00 83.62 88 ALA A O 1
ATOM 643 N N . VAL A 1 89 ? -6.093 7.516 23.973 1.00 80.00 89 VAL A N 1
ATOM 644 C CA . VAL A 1 89 ? -7.138 8.550 24.078 1.00 80.00 89 VAL A CA 1
ATOM 645 C C . VAL A 1 89 ? -8.298 8.109 24.985 1.00 80.00 89 VAL A C 1
ATOM 647 O O . VAL A 1 89 ? -9.062 8.962 25.433 1.00 80.00 89 VAL A O 1
ATOM 650 N N . ALA A 1 90 ? -8.435 6.803 25.239 1.00 63.00 90 ALA A N 1
ATOM 651 C CA . ALA A 1 90 ? -9.465 6.210 26.098 1.00 63.00 90 ALA A CA 1
ATOM 652 C C . ALA A 1 90 ? -9.088 6.278 27.585 1.00 63.00 90 ALA A C 1
ATOM 654 O O . ALA A 1 90 ? -10.012 6.505 28.398 1.00 63.00 90 ALA A O 1
#

Foldseek 3Di:
DDDPPPPPPPPPPDADPWDWDDPDQAWTWTQDPNFIKIWGQDDPVSQKIWIATPNDIDIDARGSRSRRRCNNVVVVVVVVVVVVVVVVVD

Sequence (90 aa):
MHSSSRINKQWSTGISGHNWVGETDVIKTATIGGQQMTAMQWSEDGSEYALIYLGQTSTGFGSLSAAQGVASSFAISVLAKMSASISAVA

Radius of gyration: 16.58 Å; Cα contacts (8 Å, |Δi|>4): 118; chains: 1; bounding box: 29×37×59 Å